Protein AF-A0A3Q2QB31-F1 (afdb_monomer_lite)

Secondary structure (DSSP, 8-state):
------PPPPTHHHHHHHHHHHH-GGGPPPTTEEEE--HHHHHHHHHTSPTT-EEEEE-SSSSSEEEEE-

Organism: Fundulus heteroclitus (NCBI:txid8078)

Radius of gyration: 20.16 Å; chains: 1; bounding box: 49×23×59 Å

pLDDT: mean 77.06, std 17.91, range [42.38, 95.38]

InterPro domains:
  IPR000980 SH2 domain [PF00017] (32-69)
  IPR000980 SH2 domain [PS50001] (32-70)
  IPR036860 SH2 domain superfamily [G3DSA:3.30.505.10] (20-70)
  IPR036860 SH2 domain superfamily [SSF55550] (8-70)

Foldseek 3Di:
DDDPPPPDDDPVVVVVPVPVCVCCVPPDHDPQEDEADDPVVQCVVAVPPDFPDKHWYQDPVDHDIDIDGD

Structure (mmCIF, N/CA/C/O backbone):
data_AF-A0A3Q2QB31-F1
#
_entry.id   AF-A0A3Q2QB31-F1
#
loop_
_atom_site.group_PDB
_atom_site.id
_atom_site.type_symbol
_atom_site.label_atom_id
_atom_site.label_alt_id
_atom_site.label_comp_id
_atom_site.label_asym_id
_atom_site.label_entity_id
_atom_site.label_seq_id
_atom_site.pdbx_PDB_ins_code
_atom_site.Cartn_x
_atom_site.Cartn_y
_atom_site.Cartn_z
_atom_site.occupancy
_atom_site.B_iso_or_equiv
_atom_site.auth_seq_id
_atom_site.auth_comp_id
_atom_site.auth_asym_id
_atom_site.auth_atom_id
_atom_site.pdbx_PDB_model_num
ATOM 1 N N . ILE A 1 1 ? -39.155 16.231 -46.108 1.00 48.25 1 ILE A N 1
ATOM 2 C CA . ILE A 1 1 ? -38.562 14.875 -46.038 1.00 48.25 1 ILE A CA 1
ATOM 3 C C . ILE A 1 1 ? -37.053 14.986 -45.858 1.00 48.25 1 ILE A C 1
ATOM 5 O O . ILE A 1 1 ? -36.391 15.429 -46.781 1.00 48.25 1 ILE A O 1
ATOM 9 N N . SER A 1 2 ? -36.533 14.699 -44.662 1.00 42.38 2 SER A N 1
ATOM 10 C CA . SER A 1 2 ? -35.133 14.315 -44.377 1.00 42.38 2 SER A CA 1
ATOM 11 C C . SER A 1 2 ? -34.968 14.227 -42.858 1.00 42.38 2 SER A C 1
ATOM 13 O O . SER A 1 2 ? -34.393 15.107 -42.230 1.00 42.38 2 SER A O 1
ATOM 15 N N . GLU A 1 3 ? -35.527 13.178 -42.255 1.00 42.88 3 GLU A N 1
ATOM 16 C CA . GLU A 1 3 ? -35.180 12.796 -40.885 1.00 42.88 3 GLU A CA 1
ATOM 17 C C . GLU A 1 3 ? -33.979 11.851 -41.000 1.00 42.88 3 GLU A C 1
ATOM 19 O O . GLU A 1 3 ? -34.117 10.678 -41.356 1.00 42.88 3 GLU A O 1
ATOM 24 N N . ALA A 1 4 ? -32.771 12.379 -40.806 1.00 49.78 4 ALA A N 1
ATOM 25 C CA . ALA A 1 4 ? -31.568 11.563 -40.766 1.00 49.78 4 ALA A CA 1
ATOM 26 C C . ALA A 1 4 ? -31.642 10.662 -39.528 1.00 49.78 4 ALA A C 1
ATOM 28 O O . ALA A 1 4 ? -31.429 11.112 -38.402 1.00 49.78 4 ALA A O 1
ATOM 29 N N . ALA A 1 5 ? -31.967 9.387 -39.749 1.00 53.53 5 ALA A N 1
ATOM 30 C CA . ALA A 1 5 ? -31.969 8.346 -38.735 1.00 53.53 5 ALA A CA 1
ATOM 31 C C . ALA A 1 5 ? -30.630 8.354 -37.982 1.00 53.53 5 ALA A C 1
ATOM 33 O O . ALA A 1 5 ? -29.583 7.945 -38.496 1.00 53.53 5 ALA A O 1
ATOM 34 N N . LYS A 1 6 ? -30.667 8.856 -36.746 1.00 58.91 6 LYS A N 1
ATOM 35 C CA . LYS A 1 6 ? -29.539 8.842 -35.823 1.00 58.91 6 LYS A CA 1
ATOM 36 C C . LYS A 1 6 ? -29.225 7.375 -35.534 1.00 58.91 6 LYS A C 1
ATOM 38 O O . LYS A 1 6 ? -29.999 6.700 -34.860 1.00 58.91 6 LYS A O 1
ATOM 43 N N . ARG A 1 7 ? -28.134 6.864 -36.117 1.00 56.28 7 ARG A N 1
ATOM 44 C CA . ARG A 1 7 ? -27.710 5.461 -35.974 1.00 56.28 7 ARG A CA 1
ATOM 45 C C . ARG A 1 7 ? -27.697 5.085 -34.484 1.00 56.28 7 ARG A C 1
ATOM 47 O O . ARG A 1 7 ? -27.090 5.826 -33.706 1.00 56.28 7 ARG A O 1
ATOM 54 N N . PRO A 1 8 ? -28.342 3.979 -34.070 1.00 53.34 8 PRO A N 1
ATOM 55 C CA . PRO A 1 8 ? -28.321 3.563 -32.676 1.00 53.34 8 PRO A CA 1
ATOM 56 C C . PRO A 1 8 ? -26.884 3.207 -32.289 1.00 53.34 8 PRO A C 1
ATOM 58 O O . PRO A 1 8 ? -26.242 2.362 -32.913 1.00 53.34 8 PRO A O 1
ATOM 61 N N . THR A 1 9 ? -26.358 3.901 -31.283 1.00 62.16 9 T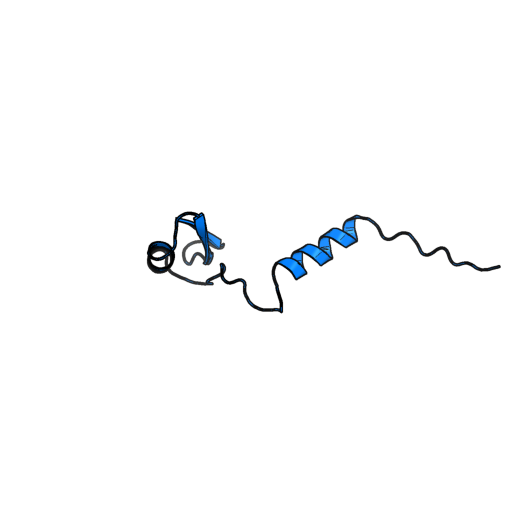HR A N 1
ATOM 62 C CA . THR A 1 9 ? -25.026 3.644 -30.735 1.00 62.16 9 THR A CA 1
ATOM 63 C C . THR A 1 9 ? -25.003 2.273 -30.060 1.00 62.16 9 THR A C 1
ATOM 65 O O . THR A 1 9 ? -25.888 1.927 -29.275 1.00 62.16 9 THR A O 1
ATOM 68 N N . LEU A 1 10 ? -24.001 1.463 -30.409 1.00 61.00 10 LEU A N 1
ATOM 69 C CA . LEU A 1 10 ? -23.877 0.067 -29.990 1.00 61.00 10 LEU A CA 1
ATOM 70 C C . LEU A 1 10 ? -23.717 -0.055 -28.455 1.00 61.00 10 LEU A C 1
ATOM 72 O O . LEU A 1 10 ? -23.005 0.751 -27.850 1.00 61.00 10 LEU A O 1
ATOM 76 N N . PRO A 1 11 ? -24.281 -1.099 -27.810 1.00 57.50 11 PRO A N 1
ATOM 77 C CA . PRO A 1 11 ? -24.221 -1.300 -26.352 1.00 57.50 11 PRO A CA 1
ATOM 78 C C . PRO A 1 11 ? -22.800 -1.315 -25.760 1.00 57.50 11 PRO A C 1
ATOM 80 O O . PRO A 1 11 ? -22.596 -0.966 -24.598 1.00 57.50 11 PRO A O 1
ATOM 83 N N . 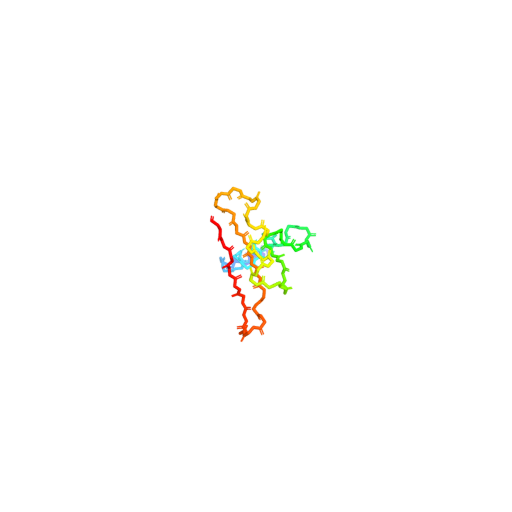GLN A 1 12 ? -21.809 -1.675 -26.578 1.00 51.91 12 GLN A N 1
ATOM 84 C CA . GLN A 1 12 ? -20.403 -1.818 -26.192 1.00 51.91 12 GLN A CA 1
ATOM 85 C C . GLN A 1 12 ? -19.729 -0.478 -25.824 1.00 51.91 12 GLN A C 1
ATOM 87 O O . GLN A 1 12 ? -18.754 -0.458 -25.072 1.00 51.91 12 GLN A O 1
ATOM 92 N N . GLU A 1 13 ? -20.256 0.663 -26.288 1.00 53.09 13 GLU A N 1
ATOM 93 C CA . GLU A 1 13 ? -19.704 1.994 -25.977 1.00 53.09 13 GLU A CA 1
ATOM 94 C C . GLU A 1 13 ? -20.140 2.557 -24.615 1.00 53.09 13 GLU A C 1
ATOM 96 O O . GLU A 1 13 ? -19.505 3.487 -24.105 1.00 53.09 13 GLU A O 1
ATOM 101 N N . ARG A 1 14 ? -21.201 2.011 -24.001 1.00 52.47 14 ARG A N 1
ATOM 102 C CA . ARG A 1 14 ? -21.650 2.441 -22.663 1.00 52.47 14 ARG A CA 1
ATOM 103 C C . ARG A 1 14 ? -20.737 1.921 -21.555 1.00 52.47 14 ARG A C 1
ATOM 105 O O . ARG A 1 14 ? -20.468 2.646 -20.602 1.00 52.47 14 ARG A O 1
ATOM 112 N N . LEU A 1 15 ? -20.207 0.709 -21.710 1.00 54.62 15 LEU A N 1
ATOM 113 C CA . LEU A 1 15 ? -19.390 0.049 -20.687 1.00 54.62 15 LEU A CA 1
ATOM 114 C C . LEU A 1 15 ? -17.980 0.659 -20.552 1.00 54.62 15 LEU A C 1
ATOM 116 O O . LEU A 1 15 ? -17.376 0.652 -19.479 1.00 54.62 15 LEU A O 1
ATOM 120 N N . ARG A 1 16 ? -17.455 1.236 -21.640 1.00 53.94 16 ARG A N 1
ATOM 121 C CA . ARG A 1 16 ? -16.107 1.830 -21.678 1.00 53.94 16 ARG A CA 1
ATOM 122 C C . ARG A 1 16 ? -16.010 3.161 -20.927 1.00 53.94 16 ARG A C 1
ATOM 124 O O . ARG A 1 16 ? -14.940 3.480 -20.419 1.00 53.94 16 ARG A O 1
ATOM 131 N N . ARG A 1 17 ? -17.102 3.931 -20.841 1.00 51.41 17 ARG A N 1
ATOM 132 C CA . ARG A 1 17 ? -17.100 5.268 -20.216 1.00 51.41 17 ARG A CA 1
ATOM 133 C C . ARG A 1 17 ? -17.375 5.225 -18.708 1.00 51.41 17 ARG A C 1
ATOM 135 O O . ARG A 1 17 ? -16.730 5.957 -17.965 1.00 51.41 17 ARG A O 1
ATOM 142 N N . SER A 1 18 ? -18.259 4.338 -18.242 1.00 56.00 18 SER A N 1
ATOM 143 C CA . SER A 1 18 ? -18.641 4.266 -16.821 1.00 56.00 18 SER A CA 1
ATOM 144 C C . SER A 1 18 ? -17.518 3.757 -15.915 1.00 56.00 18 SER A C 1
ATOM 146 O O . SER A 1 18 ? -17.370 4.219 -14.787 1.00 56.00 18 SER A O 1
ATOM 148 N N . THR A 1 19 ? -16.704 2.821 -16.403 1.00 57.62 19 THR A N 1
ATOM 149 C CA . THR A 1 19 ? -15.726 2.117 -15.559 1.00 57.62 19 THR A CA 1
ATOM 150 C C . THR A 1 19 ? -14.525 3.001 -15.203 1.00 57.62 19 THR A C 1
ATOM 152 O O . THR A 1 19 ? -14.103 3.019 -14.052 1.00 57.62 19 THR A O 1
ATOM 155 N N . LEU A 1 20 ? -14.016 3.805 -16.148 1.00 53.84 20 LEU A N 1
ATOM 156 C CA . LEU A 1 20 ? -12.902 4.730 -15.883 1.00 53.84 20 LEU A CA 1
ATOM 157 C C . LEU A 1 20 ? -13.323 5.922 -15.013 1.00 53.84 20 LEU A C 1
ATOM 159 O O . LEU A 1 20 ? -12.586 6.304 -14.106 1.00 53.84 20 LEU A O 1
ATOM 163 N N . GLN A 1 21 ? -14.528 6.462 -15.231 1.00 54.31 21 GLN A N 1
ATOM 164 C CA . GLN A 1 21 ? -15.094 7.500 -14.360 1.00 54.31 21 GLN A CA 1
ATOM 165 C C . GLN A 1 21 ? -15.344 6.990 -12.934 1.00 54.31 21 GLN A C 1
ATOM 167 O O . GLN A 1 21 ? -15.234 7.757 -11.984 1.00 54.31 21 GLN A O 1
ATOM 172 N N . SER A 1 22 ? -15.644 5.697 -12.765 1.00 56.16 22 SER A N 1
ATOM 173 C CA . SER A 1 22 ? -15.854 5.103 -11.442 1.00 56.16 22 SER A CA 1
ATOM 174 C C . SER A 1 22 ? -14.562 4.925 -10.640 1.00 56.16 22 SER A C 1
ATOM 176 O O . SER A 1 22 ? -14.618 4.963 -9.412 1.00 56.16 22 SER A O 1
ATOM 178 N N . VAL A 1 23 ? -13.422 4.695 -11.300 1.00 58.12 23 VAL A N 1
ATOM 179 C CA . VAL A 1 23 ? -12.124 4.530 -10.619 1.00 58.12 23 VAL A CA 1
ATOM 180 C C . VAL A 1 23 ? -11.526 5.890 -10.252 1.00 58.12 23 VAL A C 1
ATOM 182 O O . VAL A 1 23 ? -10.950 6.030 -9.182 1.00 58.12 23 VAL A O 1
ATOM 185 N N . LEU A 1 24 ? -11.719 6.914 -11.085 1.00 63.41 24 LEU A N 1
ATOM 186 C CA . LEU A 1 24 ? -11.267 8.281 -10.827 1.00 63.41 24 LEU A CA 1
ATOM 187 C C . LEU A 1 24 ? -12.444 9.135 -10.337 1.00 63.41 24 LEU A C 1
ATOM 189 O O . LEU A 1 24 ? -12.937 9.991 -11.074 1.00 63.41 24 LEU A O 1
ATOM 193 N N . ARG A 1 25 ? -12.903 8.933 -9.093 1.00 61.50 25 ARG A N 1
ATOM 194 C CA . ARG A 1 25 ? -13.809 9.904 -8.453 1.00 61.50 25 ARG A CA 1
ATOM 195 C C . ARG A 1 25 ? -13.045 11.221 -8.304 1.00 61.50 25 ARG A C 1
ATOM 197 O O . ARG A 1 25 ? -12.322 11.399 -7.337 1.00 61.50 25 ARG A O 1
ATOM 204 N N . ASN A 1 26 ? -13.203 12.134 -9.260 1.00 65.19 26 ASN A N 1
ATOM 205 C CA . ASN A 1 26 ? -12.641 13.494 -9.259 1.00 65.19 26 ASN A CA 1
ATOM 206 C C . ASN A 1 26 ? -11.163 13.606 -9.675 1.00 65.19 26 ASN A C 1
ATOM 208 O O . ASN A 1 26 ? -10.517 14.606 -9.376 1.00 65.19 26 ASN A O 1
ATOM 212 N N . GLY A 1 27 ? -10.613 12.599 -10.362 1.00 68.31 27 GLY A N 1
ATOM 213 C CA . GLY A 1 27 ? -9.203 12.617 -10.777 1.00 68.31 27 GLY A CA 1
ATOM 214 C C . GLY A 1 27 ? -8.206 12.401 -9.633 1.00 68.31 27 GLY A C 1
ATOM 215 O O . GLY A 1 27 ? -7.003 12.515 -9.856 1.00 68.31 27 GLY A O 1
ATOM 216 N N . SER A 1 28 ? -8.682 12.066 -8.429 1.00 74.19 28 SER A N 1
ATOM 217 C CA . SER A 1 28 ? -7.831 11.628 -7.329 1.00 74.19 28 SER A CA 1
ATOM 218 C C . SER A 1 28 ? -7.548 10.131 -7.417 1.00 74.19 28 SER A C 1
ATOM 220 O O . SER A 1 28 ? -8.346 9.331 -7.917 1.00 74.19 28 SER A O 1
ATOM 222 N N . VAL A 1 29 ? -6.372 9.756 -6.923 1.00 80.62 29 VAL A N 1
ATOM 223 C CA . VAL A 1 29 ? -6.002 8.360 -6.715 1.00 80.62 29 VAL A CA 1
ATOM 224 C C . VAL A 1 29 ? -6.936 7.771 -5.648 1.00 80.62 29 VAL A C 1
ATOM 226 O O . VAL A 1 29 ? -7.138 8.416 -4.617 1.00 80.62 29 VAL A O 1
ATOM 229 N N . PRO A 1 30 ? -7.518 6.578 -5.866 1.00 85.38 30 PRO A N 1
ATOM 230 C CA . PRO A 1 30 ? -8.364 5.945 -4.864 1.00 85.38 30 PRO A CA 1
ATOM 231 C C . PRO A 1 30 ? -7.618 5.725 -3.549 1.00 85.38 30 PRO A C 1
ATOM 233 O O . PRO A 1 30 ? -6.467 5.305 -3.562 1.00 85.38 30 PRO A O 1
ATOM 236 N N . GLU A 1 31 ? -8.294 5.912 -2.415 1.00 86.19 31 GLU A N 1
ATOM 237 C CA . GLU A 1 31 ? -7.685 5.754 -1.083 1.00 86.19 31 GLU A CA 1
ATOM 238 C C . GLU A 1 31 ? -7.149 4.341 -0.816 1.00 86.19 31 GLU A C 1
ATOM 240 O O . GLU A 1 31 ? -6.255 4.164 0.000 1.00 86.19 31 GLU A O 1
ATOM 245 N N . TRP A 1 32 ? -7.669 3.329 -1.514 1.00 89.50 32 TRP A N 1
ATOM 246 C CA . TRP A 1 32 ? -7.173 1.956 -1.433 1.00 89.50 32 TRP A CA 1
ATOM 247 C C . TRP A 1 32 ? -5.899 1.726 -2.258 1.00 89.50 32 TRP A C 1
ATOM 249 O O . TRP A 1 32 ? -5.326 0.644 -2.172 1.00 89.50 32 TRP A O 1
ATOM 259 N N . PHE A 1 33 ? -5.434 2.683 -3.068 1.00 91.94 33 PHE A N 1
ATOM 260 C CA . PHE A 1 33 ? -4.201 2.561 -3.847 1.00 91.94 33 PHE A CA 1
ATOM 261 C C . PHE A 1 33 ? -3.062 3.352 -3.202 1.00 91.94 33 PHE A C 1
ATOM 263 O O . PHE A 1 33 ? -3.110 4.574 -3.110 1.00 91.94 33 PHE A O 1
ATOM 270 N N . HIS A 1 34 ? -1.998 2.651 -2.815 1.00 91.31 34 HIS A N 1
ATOM 271 C CA . HIS A 1 34 ? -0.888 3.241 -2.058 1.00 91.31 34 HIS A CA 1
ATOM 272 C C . HIS A 1 34 ? 0.427 3.343 -2.844 1.00 91.31 34 HIS A C 1
ATOM 274 O O . HIS A 1 34 ? 1.433 3.790 -2.301 1.00 91.31 34 HIS A O 1
ATOM 280 N N . GLY A 1 35 ? 0.456 2.947 -4.120 1.00 91.12 35 GLY A N 1
ATOM 281 C CA . GLY A 1 35 ? 1.683 2.996 -4.919 1.00 91.12 35 GLY A CA 1
ATOM 282 C C . GLY A 1 35 ? 2.754 2.014 -4.428 1.00 91.12 35 GLY A C 1
ATOM 283 O O . GLY A 1 35 ? 2.439 0.886 -4.047 1.00 91.12 35 GLY A O 1
ATOM 284 N N . ILE A 1 36 ? 4.028 2.412 -4.492 1.00 92.38 36 ILE A N 1
ATOM 285 C CA . ILE A 1 36 ? 5.170 1.575 -4.098 1.00 92.38 36 ILE A CA 1
ATOM 286 C C . ILE A 1 36 ? 5.324 1.638 -2.575 1.00 92.38 36 ILE A C 1
ATOM 288 O O . ILE A 1 36 ? 5.843 2.612 -2.037 1.00 92.38 36 ILE A O 1
ATOM 292 N N . ILE A 1 37 ? 4.848 0.600 -1.884 1.00 93.06 37 ILE A N 1
ATOM 293 C CA . ILE A 1 37 ? 5.053 0.417 -0.444 1.00 93.06 37 ILE A CA 1
ATOM 294 C C . ILE A 1 37 ? 5.505 -1.010 -0.136 1.00 93.06 37 ILE A C 1
ATOM 296 O O . ILE A 1 37 ? 5.114 -1.977 -0.806 1.00 93.06 37 ILE A O 1
ATOM 300 N N . THR A 1 38 ? 6.291 -1.155 0.931 1.00 92.44 38 THR A N 1
ATOM 301 C CA . THR A 1 38 ? 6.758 -2.465 1.393 1.00 92.44 38 THR A CA 1
ATOM 302 C C . THR A 1 38 ? 5.609 -3.301 1.966 1.00 92.44 38 THR A C 1
ATOM 304 O O . THR A 1 38 ? 4.572 -2.779 2.385 1.00 92.44 38 THR A O 1
ATOM 307 N N . ARG A 1 39 ? 5.801 -4.627 2.039 1.00 91.62 39 ARG A N 1
ATOM 308 C CA . ARG A 1 39 ? 4.840 -5.521 2.708 1.00 91.62 39 ARG A CA 1
ATOM 309 C C . ARG A 1 39 ? 4.611 -5.109 4.168 1.00 91.62 39 ARG A C 1
ATOM 311 O O . ARG A 1 39 ? 3.464 -5.053 4.590 1.00 91.62 39 ARG A O 1
ATOM 318 N N . LYS A 1 40 ? 5.684 -4.778 4.894 1.00 93.69 40 LYS A N 1
ATOM 319 C CA . LYS A 1 40 ? 5.624 -4.377 6.306 1.00 93.69 40 LYS A CA 1
ATOM 320 C C . LYS A 1 40 ? 4.778 -3.114 6.495 1.00 93.69 40 LYS A C 1
ATOM 322 O O . LYS A 1 40 ? 3.882 -3.103 7.326 1.00 93.69 40 LYS A O 1
ATOM 327 N N . THR A 1 41 ? 4.991 -2.095 5.661 1.00 94.31 41 THR A N 1
ATOM 328 C CA . THR A 1 41 ? 4.187 -0.861 5.688 1.00 94.31 41 THR A CA 1
ATOM 329 C C . THR A 1 41 ? 2.707 -1.144 5.417 1.00 94.31 41 THR A C 1
ATOM 331 O O . THR A 1 41 ? 1.839 -0.586 6.079 1.00 94.31 41 THR A O 1
ATOM 334 N N . ALA A 1 42 ? 2.398 -2.037 4.470 1.00 94.44 42 ALA A N 1
ATOM 335 C CA . ALA A 1 42 ? 1.016 -2.432 4.199 1.00 94.44 42 ALA A CA 1
ATOM 336 C C . ALA A 1 42 ? 0.361 -3.147 5.395 1.00 94.44 42 ALA A C 1
ATOM 338 O O . ALA A 1 42 ? -0.799 -2.881 5.700 1.00 94.44 42 ALA A O 1
ATOM 339 N N . GLU A 1 43 ? 1.096 -4.029 6.076 1.00 93.88 43 GLU A N 1
ATOM 340 C CA . GLU A 1 43 ? 0.631 -4.717 7.287 1.00 93.88 43 GLU A CA 1
ATOM 341 C C . GLU A 1 43 ? 0.374 -3.720 8.428 1.00 93.88 43 GLU A C 1
ATOM 343 O O . GLU A 1 43 ? -0.686 -3.768 9.046 1.00 93.88 43 GLU A O 1
ATOM 348 N N . GLU A 1 44 ? 1.277 -2.764 8.658 1.00 95.38 44 GLU A N 1
ATOM 349 C CA . GLU A 1 44 ? 1.116 -1.706 9.668 1.00 95.38 44 GLU A CA 1
ATOM 350 C C . GLU A 1 44 ? -0.123 -0.832 9.415 1.00 95.38 44 GLU A C 1
ATOM 352 O O . GLU A 1 44 ? -0.900 -0.577 10.338 1.00 95.38 44 GLU A O 1
ATOM 357 N N . LEU A 1 45 ? -0.359 -0.434 8.160 1.00 94.44 45 LEU A N 1
ATOM 358 C CA . LEU A 1 45 ? -1.543 0.340 7.770 1.00 94.44 45 LEU A CA 1
ATOM 359 C C . LEU A 1 45 ? -2.851 -0.435 7.975 1.00 94.44 45 LEU A C 1
ATOM 361 O O . LEU A 1 45 ? -3.869 0.163 8.322 1.00 94.44 45 LEU A O 1
ATOM 365 N N . LEU A 1 46 ? -2.837 -1.751 7.756 1.00 94.81 46 LEU A N 1
ATOM 366 C CA . LEU A 1 46 ? -4.014 -2.603 7.913 1.00 94.81 46 LEU A CA 1
ATOM 367 C C . LEU A 1 46 ? -4.248 -3.031 9.367 1.00 94.81 46 LEU A C 1
ATOM 369 O O . LEU A 1 46 ? -5.398 -3.230 9.750 1.00 94.81 46 LEU A O 1
ATOM 373 N N . MET A 1 47 ? -3.204 -3.125 10.199 1.00 93.62 47 MET A N 1
ATOM 374 C CA . MET A 1 47 ? -3.327 -3.502 11.616 1.00 93.62 47 MET A CA 1
ATOM 375 C C . MET A 1 47 ? -4.233 -2.555 12.408 1.00 93.62 47 MET A C 1
ATOM 377 O O . MET A 1 47 ? -4.966 -3.002 13.288 1.00 93.62 47 MET A O 1
ATOM 381 N N . VAL A 1 48 ? -4.220 -1.262 12.075 1.00 92.50 48 VAL A N 1
ATOM 382 C CA . VAL A 1 48 ? -5.065 -0.246 12.725 1.00 92.50 48 VAL A CA 1
ATOM 383 C C . VAL A 1 48 ? -6.493 -0.191 12.164 1.00 92.50 48 VAL A C 1
ATOM 385 O O . VAL A 1 48 ? -7.315 0.585 12.651 1.00 92.50 48 VAL A O 1
ATOM 388 N N . LYS A 1 49 ? -6.809 -0.978 11.127 1.00 92.19 49 LYS A N 1
ATOM 389 C CA . LYS A 1 49 ? -8.116 -0.989 10.455 1.00 92.19 49 LYS A CA 1
ATOM 390 C C . LYS A 1 49 ? -8.947 -2.206 10.872 1.00 92.19 49 LYS A C 1
ATOM 392 O O . LYS A 1 49 ? -8.390 -3.254 11.203 1.00 92.19 49 LYS A O 1
ATOM 397 N N . PRO A 1 50 ? -10.287 -2.111 10.863 1.00 91.81 50 PRO A N 1
ATOM 398 C CA . PRO A 1 50 ? -11.139 -3.265 11.133 1.00 91.81 50 PRO A CA 1
ATOM 399 C C . PRO A 1 50 ? -10.995 -4.338 10.032 1.00 91.81 50 PRO A C 1
ATOM 401 O O . PRO A 1 50 ? -10.515 -4.029 8.938 1.00 91.81 50 PRO A O 1
ATOM 404 N N . PRO A 1 51 ? -11.387 -5.597 10.308 1.00 92.50 51 PRO A N 1
ATOM 405 C CA . PRO A 1 51 ? -11.371 -6.663 9.305 1.00 92.50 51 PRO A CA 1
ATOM 406 C C . PRO A 1 51 ? -12.195 -6.279 8.073 1.00 92.50 51 PRO A C 1
ATOM 408 O O . PRO A 1 51 ? -13.214 -5.594 8.203 1.00 92.50 51 PRO A O 1
ATOM 411 N N . GLY A 1 52 ? -11.765 -6.710 6.888 1.00 90.56 52 GLY A N 1
ATOM 412 C CA . GLY A 1 52 ? -12.430 -6.342 5.632 1.00 90.56 52 GLY A CA 1
ATOM 413 C C . GLY A 1 52 ? -11.750 -5.200 4.870 1.00 90.56 52 GLY A C 1
ATOM 414 O O . GLY A 1 52 ? -12.067 -4.966 3.703 1.00 90.56 52 GLY A O 1
ATOM 415 N N . TYR A 1 53 ? -10.806 -4.496 5.501 1.00 93.88 53 TYR A N 1
ATOM 416 C CA . TYR A 1 53 ? -10.019 -3.460 4.837 1.00 93.88 53 TYR A CA 1
ATOM 417 C C . TYR A 1 53 ? -8.932 -4.067 3.950 1.00 93.88 53 TYR A C 1
ATOM 419 O O . TYR A 1 53 ? -8.281 -5.054 4.297 1.00 93.88 53 TYR A O 1
ATOM 427 N N . PHE A 1 54 ? -8.709 -3.424 2.806 1.00 94.44 54 PHE A N 1
ATOM 428 C CA . PHE A 1 54 ? -7.667 -3.794 1.864 1.00 94.44 54 PHE A CA 1
ATOM 429 C C . PHE A 1 54 ? -6.982 -2.565 1.284 1.00 94.44 54 PHE A C 1
ATOM 431 O O . PHE A 1 54 ? -7.523 -1.459 1.294 1.00 94.44 54 PHE A O 1
ATOM 438 N N . LEU A 1 55 ? -5.799 -2.796 0.728 1.00 94.31 55 LEU A N 1
ATOM 439 C CA . LEU A 1 55 ? -5.098 -1.837 -0.105 1.00 94.31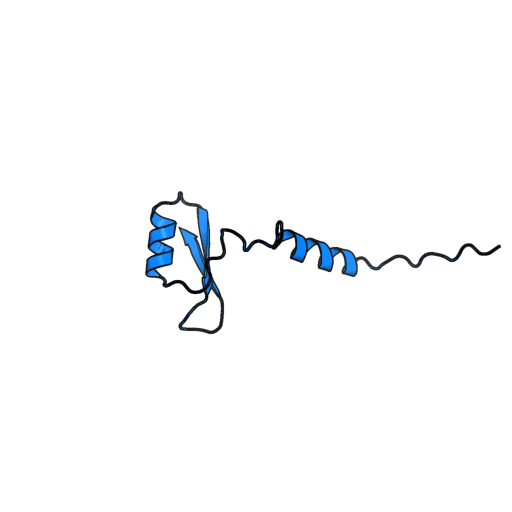 55 LEU A CA 1
ATOM 440 C C . LEU A 1 55 ? -4.352 -2.542 -1.238 1.00 94.31 55 LEU A C 1
ATOM 442 O O . LEU A 1 55 ? -3.968 -3.707 -1.133 1.00 94.31 55 LEU A O 1
ATOM 446 N N . VAL A 1 56 ? -4.128 -1.819 -2.326 1.00 94.81 56 VAL A N 1
ATOM 447 C CA . VAL A 1 56 ? -3.345 -2.245 -3.480 1.00 94.81 56 VAL A CA 1
ATOM 448 C C . VAL A 1 56 ? -2.017 -1.498 -3.464 1.00 94.81 56 VAL A C 1
ATOM 450 O O . VAL A 1 56 ? -1.976 -0.267 -3.398 1.00 94.81 56 VAL A O 1
ATOM 453 N N . ARG A 1 57 ? -0.926 -2.256 -3.555 1.00 94.44 57 ARG A N 1
ATOM 454 C CA . ARG A 1 57 ? 0.449 -1.751 -3.637 1.00 94.44 57 ARG A CA 1
ATOM 455 C C . ARG A 1 57 ? 1.151 -2.263 -4.888 1.00 94.44 57 ARG A C 1
ATOM 457 O O . ARG A 1 57 ? 0.799 -3.313 -5.420 1.00 94.44 57 ARG A O 1
ATOM 464 N N . VAL A 1 58 ? 2.167 -1.550 -5.344 1.00 92.38 58 VAL A N 1
ATOM 465 C CA . VAL A 1 58 ? 3.064 -1.985 -6.418 1.00 92.38 58 VAL A CA 1
ATOM 466 C C . VAL A 1 58 ? 4.096 -2.937 -5.820 1.00 92.38 58 VAL A C 1
ATOM 468 O O . VAL A 1 58 ? 4.660 -2.669 -4.759 1.00 92.38 58 VAL A O 1
ATOM 471 N N . SER A 1 59 ? 4.309 -4.083 -6.462 1.00 83.62 59 SER A N 1
ATOM 472 C CA . SER A 1 59 ? 5.357 -5.007 -6.038 1.00 83.62 59 SER A CA 1
ATOM 473 C C . SER A 1 59 ? 6.713 -4.509 -6.535 1.00 83.62 59 SER A C 1
ATOM 475 O O . SER A 1 59 ? 6.900 -4.297 -7.725 1.00 83.62 59 SER A O 1
ATOM 477 N N . GLU A 1 60 ? 7.673 -4.349 -5.624 1.00 79.25 60 GLU A N 1
ATOM 478 C CA . GLU A 1 60 ? 9.062 -4.033 -5.993 1.00 79.25 60 GLU A CA 1
ATOM 479 C C . GLU A 1 60 ? 9.805 -5.253 -6.558 1.00 79.25 60 GLU A C 1
ATOM 481 O O . GLU A 1 60 ? 10.767 -5.108 -7.303 1.00 79.25 60 GLU A O 1
ATOM 486 N N . SER A 1 61 ?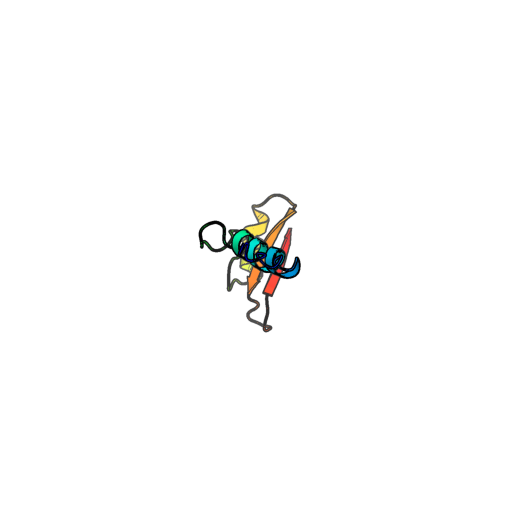 9.362 -6.470 -6.219 1.00 80.50 61 SER A N 1
ATOM 487 C CA . SER A 1 61 ? 10.041 -7.716 -6.598 1.00 80.50 61 SER A CA 1
ATOM 488 C C . SER A 1 61 ? 9.493 -8.375 -7.860 1.00 80.50 61 SER A C 1
ATOM 490 O O . SER A 1 61 ? 10.156 -9.237 -8.434 1.00 80.50 61 SER A O 1
ATOM 492 N N . ARG A 1 62 ? 8.277 -8.024 -8.287 1.00 83.00 62 ARG A N 1
ATOM 493 C CA . ARG A 1 62 ? 7.635 -8.564 -9.492 1.00 83.00 62 ARG A CA 1
ATOM 494 C C . ARG A 1 62 ? 6.902 -7.448 -10.216 1.00 83.00 62 ARG A C 1
ATOM 496 O O . ARG A 1 62 ? 6.272 -6.615 -9.580 1.00 83.00 62 ARG A O 1
ATOM 503 N N . VAL A 1 63 ? 6.919 -7.469 -11.545 1.00 84.62 63 VAL A N 1
ATOM 504 C CA . VAL A 1 63 ? 6.129 -6.525 -12.346 1.00 84.62 63 VAL A CA 1
ATOM 505 C C . VAL A 1 63 ? 4.644 -6.785 -12.084 1.00 84.62 63 VAL A C 1
ATOM 507 O O . VAL A 1 63 ? 4.113 -7.818 -12.486 1.00 84.62 63 VAL A O 1
ATOM 510 N N . GLY A 1 64 ? 3.983 -5.866 -11.380 1.00 89.94 64 GLY A N 1
ATOM 511 C CA . GLY A 1 64 ? 2.550 -5.940 -11.112 1.00 89.94 64 GLY A CA 1
ATOM 512 C C . GLY A 1 64 ? 2.125 -5.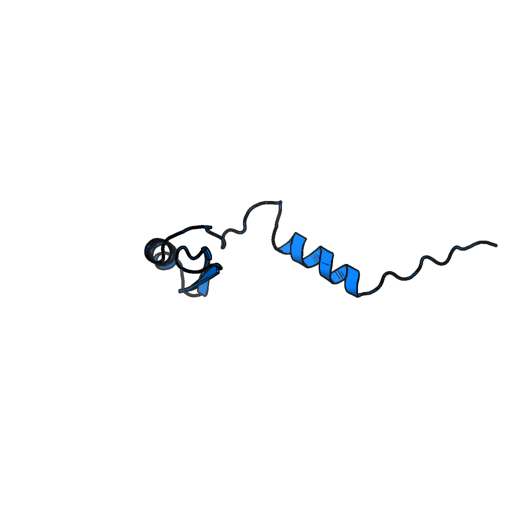329 -9.779 1.00 89.94 64 GLY A C 1
ATOM 513 O O . GLY A 1 64 ? 2.894 -4.671 -9.073 1.00 89.94 64 GLY A O 1
ATOM 514 N N . TYR A 1 65 ? 0.863 -5.574 -9.438 1.00 93.19 65 TYR A N 1
ATOM 515 C CA . TYR A 1 65 ? 0.236 -5.101 -8.209 1.00 93.19 65 TYR A CA 1
ATOM 516 C C . TYR A 1 65 ? 0.038 -6.248 -7.222 1.00 93.19 65 TYR A C 1
ATOM 518 O O . TYR A 1 65 ? -0.133 -7.406 -7.600 1.00 93.19 65 TYR A O 1
ATOM 526 N N . THR A 1 66 ? 0.055 -5.926 -5.936 1.00 94.12 66 THR A N 1
ATOM 527 C CA . THR A 1 66 ? -0.267 -6.847 -4.849 1.00 94.12 66 THR A CA 1
ATOM 528 C C . THR A 1 66 ? -1.414 -6.279 -4.029 1.00 94.12 66 THR A C 1
ATOM 530 O O . THR A 1 66 ? -1.375 -5.117 -3.629 1.00 94.12 66 THR A O 1
ATOM 533 N N . LEU A 1 67 ? -2.417 -7.113 -3.764 1.00 94.25 67 LEU A N 1
ATOM 534 C CA . LEU A 1 67 ? -3.504 -6.823 -2.837 1.00 94.25 67 LEU A CA 1
ATOM 535 C C . LEU A 1 67 ? -3.082 -7.263 -1.431 1.00 94.25 67 LEU A C 1
ATOM 537 O O . LEU A 1 67 ? -2.745 -8.429 -1.225 1.00 94.25 67 LEU A O 1
ATOM 541 N N . SER A 1 68 ? -3.096 -6.336 -0.483 1.00 9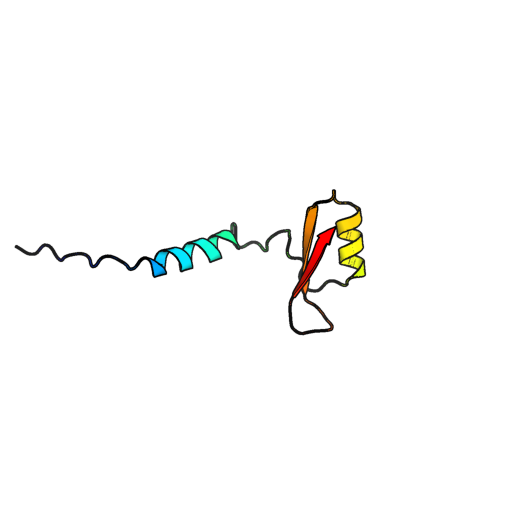3.56 68 SER A N 1
ATOM 542 C CA . SER A 1 68 ? -2.945 -6.619 0.943 1.00 93.56 68 SER A CA 1
ATOM 543 C C . SER A 1 68 ? -4.308 -6.467 1.618 1.00 93.56 68 SER A C 1
ATOM 545 O O . SER A 1 68 ? -5.018 -5.500 1.349 1.00 93.56 68 SER A O 1
ATOM 547 N N . TYR A 1 69 ? -4.671 -7.408 2.485 1.00 93.50 69 TYR A N 1
ATOM 548 C CA . TYR A 1 69 ? -5.973 -7.490 3.154 1.00 93.50 69 TYR A CA 1
ATOM 549 C C . TYR A 1 69 ? -5.781 -7.914 4.616 1.00 93.50 69 TYR A C 1
ATOM 551 O O . TYR A 1 69 ? -4.802 -8.603 4.915 1.00 93.50 69 TYR A O 1
ATOM 559 N N . ARG A 1 70 ? -6.704 -7.507 5.495 1.00 88.31 70 ARG A N 1
ATOM 560 C CA . ARG A 1 70 ? -6.788 -7.966 6.889 1.00 88.31 70 ARG A CA 1
ATOM 561 C C . ARG A 1 70 ? -8.038 -8.793 7.153 1.00 88.31 70 ARG A C 1
ATOM 563 O O . ARG A 1 70 ? -9.155 -8.252 6.972 1.00 88.31 70 ARG A O 1
#

Sequence (70 aa):
ISEAAKRPTLPQERLRRSTLQSVLRNGSVPEWFHGIITRKTAEELLMVKPPGYFLVRVSESRVGYTLSYR